Protein AF-A0A8T3ZB01-F1 (afdb_monomer_lite)

Structure (mmCIF, N/CA/C/O backbone):
data_AF-A0A8T3ZB01-F1
#
_entry.id   AF-A0A8T3ZB01-F1
#
loop_
_atom_site.group_PDB
_atom_site.id
_atom_site.type_symbol
_atom_site.label_atom_id
_atom_site.label_alt_id
_atom_site.label_comp_id
_atom_site.label_asym_id
_atom_site.label_entity_id
_atom_site.label_seq_id
_atom_site.pdbx_PDB_ins_code
_atom_site.Cartn_x
_atom_site.Cartn_y
_atom_site.Cartn_z
_atom_site.occupancy
_atom_site.B_iso_or_equiv
_atom_site.auth_seq_id
_atom_site.auth_comp_id
_atom_site.auth_asym_id
_atom_site.auth_atom_id
_atom_site.pdbx_PDB_model_num
ATOM 1 N N . MET A 1 1 ? -3.338 14.623 3.824 1.00 92.12 1 MET A N 1
ATOM 2 C CA . MET A 1 1 ? -3.390 13.176 4.098 1.00 92.12 1 MET A CA 1
ATOM 3 C C . MET A 1 1 ? -3.212 12.974 5.587 1.00 92.12 1 MET A C 1
ATOM 5 O O . MET A 1 1 ? -2.298 13.572 6.157 1.00 92.12 1 MET A O 1
ATOM 9 N N . ASN A 1 2 ? -4.075 12.176 6.218 1.00 95.56 2 ASN A N 1
ATOM 10 C CA . ASN A 1 2 ? -3.956 11.836 7.635 1.00 95.56 2 ASN A CA 1
ATOM 11 C C . ASN A 1 2 ? -2.757 10.900 7.917 1.00 95.56 2 ASN A C 1
ATOM 13 O O . ASN A 1 2 ? -2.039 10.463 7.012 1.00 95.56 2 ASN A O 1
ATOM 17 N N . ASN A 1 3 ? -2.531 10.579 9.193 1.00 96.31 3 ASN A N 1
ATOM 18 C CA . ASN A 1 3 ? -1.384 9.771 9.622 1.00 96.31 3 ASN A CA 1
ATOM 19 C C . ASN A 1 3 ? -1.368 8.360 9.016 1.00 96.31 3 ASN A C 1
ATOM 21 O O . ASN A 1 3 ? -0.293 7.852 8.684 1.00 96.31 3 ASN A O 1
ATOM 25 N N . LEU A 1 4 ? -2.536 7.730 8.851 1.00 96.38 4 LEU A N 1
ATOM 26 C CA . LEU A 1 4 ? -2.623 6.389 8.279 1.00 96.38 4 LEU A CA 1
ATOM 27 C C . LEU A 1 4 ? -2.256 6.414 6.794 1.00 96.38 4 LEU A C 1
ATOM 29 O O . LEU A 1 4 ? -1.380 5.661 6.366 1.00 96.38 4 LEU A O 1
ATOM 33 N N . SER A 1 5 ? -2.843 7.339 6.037 1.00 96.88 5 SER A N 1
ATOM 34 C CA . SER A 1 5 ? -2.534 7.551 4.624 1.00 96.88 5 SER A CA 1
ATOM 35 C C . SE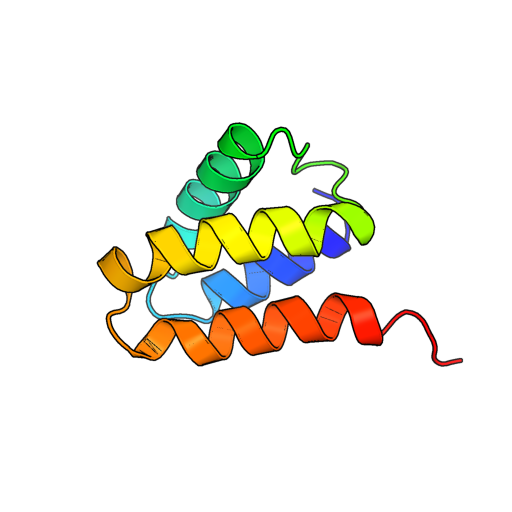R A 1 5 ? -1.057 7.853 4.388 1.00 96.88 5 SER A C 1
ATOM 37 O O . SER A 1 5 ? -0.447 7.269 3.492 1.00 96.88 5 SER A O 1
ATOM 39 N N . ASN A 1 6 ? -0.453 8.712 5.216 1.00 97.75 6 ASN A N 1
ATOM 40 C CA . ASN A 1 6 ? 0.981 9.007 5.138 1.00 97.75 6 ASN A CA 1
ATOM 41 C C . ASN A 1 6 ? 1.841 7.774 5.453 1.00 97.75 6 ASN A C 1
ATOM 43 O O . ASN A 1 6 ? 2.871 7.563 4.815 1.00 97.75 6 ASN A O 1
ATOM 47 N N . SER A 1 7 ? 1.414 6.934 6.401 1.00 97.62 7 SER A N 1
ATOM 48 C CA . SER A 1 7 ? 2.121 5.692 6.737 1.00 97.62 7 SER A CA 1
ATOM 49 C C . SER A 1 7 ? 2.087 4.695 5.578 1.00 97.62 7 SER A C 1
ATOM 51 O O . SER A 1 7 ? 3.118 4.118 5.234 1.00 97.62 7 SER A O 1
ATOM 53 N N . VAL A 1 8 ? 0.928 4.526 4.933 1.00 97.19 8 VAL A N 1
ATOM 54 C CA . VAL A 1 8 ? 0.797 3.679 3.738 1.00 97.19 8 VAL A CA 1
ATOM 55 C C . VAL A 1 8 ? 1.652 4.219 2.593 1.00 97.19 8 VAL A C 1
ATOM 57 O O . VAL A 1 8 ? 2.401 3.455 1.983 1.00 97.19 8 VAL A O 1
ATOM 60 N N . LEU A 1 9 ? 1.588 5.529 2.333 1.00 97.81 9 LEU A N 1
ATOM 61 C CA . LEU A 1 9 ? 2.385 6.169 1.289 1.00 97.81 9 LEU A CA 1
ATOM 62 C C . LEU A 1 9 ? 3.878 5.936 1.508 1.00 97.81 9 LEU A C 1
ATOM 64 O O . LEU A 1 9 ? 4.551 5.468 0.596 1.00 97.81 9 LEU A O 1
ATOM 68 N N . ARG A 1 10 ? 4.378 6.176 2.723 1.00 97.25 10 ARG A N 1
ATOM 69 C CA . ARG A 1 10 ? 5.789 5.970 3.061 1.00 97.25 10 ARG A CA 1
ATOM 70 C C . ARG A 1 10 ? 6.235 4.527 2.822 1.00 97.25 10 ARG A C 1
ATOM 72 O O . ARG A 1 10 ? 7.293 4.301 2.246 1.00 97.25 10 ARG A O 1
ATOM 79 N N . ILE A 1 11 ? 5.418 3.547 3.215 1.00 96.69 11 ILE A N 1
ATOM 80 C CA . ILE A 1 11 ? 5.704 2.124 2.968 1.00 96.69 11 ILE A CA 1
ATOM 81 C C . ILE A 1 11 ? 5.845 1.836 1.468 1.00 96.69 11 ILE A C 1
ATOM 83 O O . ILE A 1 11 ? 6.703 1.044 1.074 1.00 96.69 11 ILE A O 1
ATOM 87 N N . MET A 1 12 ? 5.003 2.455 0.637 1.00 96.50 12 MET A N 1
ATOM 88 C CA . MET A 1 12 ? 5.078 2.311 -0.816 1.00 96.50 12 MET A CA 1
ATOM 89 C C . MET A 1 12 ? 6.286 3.059 -1.402 1.00 96.50 12 MET A C 1
ATOM 91 O O . MET A 1 12 ? 6.976 2.501 -2.252 1.00 96.50 12 MET A O 1
ATOM 95 N N . GLU A 1 13 ? 6.594 4.266 -0.924 1.00 96.44 13 GLU A N 1
ATOM 96 C CA . GLU A 1 13 ? 7.736 5.078 -1.377 1.00 96.44 13 GLU A CA 1
ATOM 97 C C . GLU A 1 13 ? 9.095 4.446 -1.058 1.00 96.44 13 GLU A C 1
ATOM 99 O O . GLU A 1 13 ? 10.041 4.623 -1.821 1.00 96.44 13 GLU A O 1
ATOM 104 N N . GLU A 1 14 ? 9.185 3.669 0.023 1.00 94.88 14 GLU A N 1
ATOM 105 C CA . GLU A 1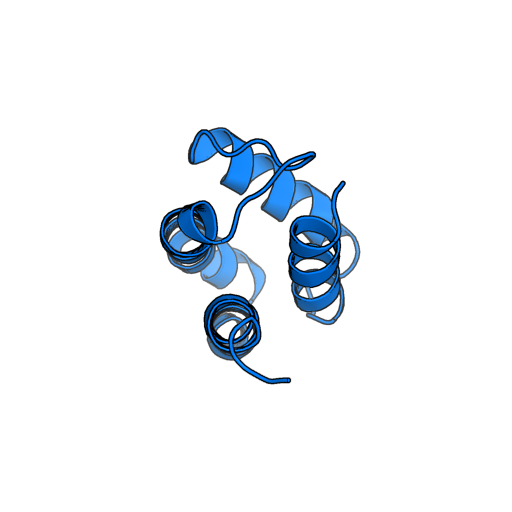 14 ? 10.368 2.863 0.360 1.00 94.88 14 GLU A CA 1
ATOM 106 C C . GLU A 1 14 ? 10.602 1.689 -0.612 1.00 94.88 14 GLU A C 1
ATOM 108 O O . GLU A 1 14 ? 11.633 1.018 -0.537 1.00 94.88 14 GLU A O 1
ATOM 113 N N . SER A 1 15 ? 9.653 1.400 -1.505 1.00 93.12 15 SER A N 1
ATOM 114 C CA . SER A 1 15 ? 9.795 0.366 -2.530 1.00 93.12 15 SER A CA 1
ATOM 115 C C . SER A 1 15 ? 10.398 0.913 -3.833 1.00 93.12 15 SER A C 1
ATOM 117 O O . SER A 1 15 ? 10.469 2.130 -4.020 1.00 93.12 15 SER A O 1
ATOM 119 N N . PRO A 1 16 ? 10.754 0.044 -4.800 1.00 94.06 16 PRO A N 1
ATOM 120 C CA . PRO A 1 16 ? 11.214 0.481 -6.121 1.00 94.06 16 PRO A CA 1
ATOM 121 C C . PRO A 1 16 ? 10.236 1.385 -6.899 1.00 94.06 16 PRO A C 1
ATOM 123 O O . PRO A 1 16 ? 10.653 2.014 -7.866 1.00 94.06 16 PRO A O 1
ATOM 126 N N . LEU A 1 17 ? 8.962 1.502 -6.488 1.00 92.38 17 LEU A N 1
ATOM 127 C CA . LEU A 1 17 ? 8.030 2.495 -7.048 1.00 92.38 17 LEU A CA 1
ATOM 128 C C . LEU A 1 17 ? 8.491 3.939 -6.806 1.00 92.38 17 LEU A C 1
ATOM 130 O O . LEU A 1 17 ? 8.200 4.818 -7.623 1.00 92.38 17 LEU A O 1
ATOM 134 N N . GLY A 1 18 ? 9.160 4.209 -5.679 1.00 92.56 18 GLY A N 1
ATOM 135 C CA . GLY A 1 18 ? 9.596 5.550 -5.296 1.00 92.56 18 GLY A CA 1
ATOM 136 C C . GLY A 1 18 ? 8.466 6.577 -5.419 1.00 92.56 18 GLY A C 1
ATOM 137 O O . GLY A 1 18 ? 7.368 6.380 -4.899 1.00 92.56 18 GLY A O 1
ATOM 138 N N . ARG A 1 19 ? 8.704 7.651 -6.182 1.00 90.62 19 ARG A N 1
ATOM 139 C CA . ARG A 1 19 ? 7.736 8.746 -6.390 1.00 90.62 19 ARG A CA 1
ATOM 140 C C . ARG A 1 19 ? 6.455 8.334 -7.125 1.00 90.62 19 ARG A C 1
ATOM 142 O O . ARG A 1 19 ? 5.471 9.061 -7.039 1.00 90.62 19 ARG A O 1
ATOM 149 N N . MET A 1 20 ? 6.419 7.194 -7.824 1.00 94.25 20 MET A N 1
ATOM 150 C CA . MET A 1 20 ? 5.183 6.707 -8.460 1.00 94.25 20 MET A CA 1
ATOM 151 C C . MET A 1 20 ? 4.152 6.207 -7.443 1.00 94.25 20 MET A C 1
ATOM 153 O O . MET A 1 20 ? 2.964 6.113 -7.759 1.00 94.25 20 MET A O 1
ATOM 157 N N . SER A 1 21 ? 4.588 5.943 -6.211 1.00 95.44 21 SER A N 1
ATOM 158 C CA . SER A 1 21 ? 3.750 5.434 -5.128 1.00 95.44 21 SER A CA 1
ATOM 159 C C . SER A 1 21 ? 2.520 6.294 -4.870 1.00 95.44 21 SER A C 1
ATOM 161 O O . SER A 1 21 ? 1.434 5.743 -4.719 1.00 95.44 21 SER A O 1
ATOM 163 N N . ILE A 1 22 ? 2.649 7.627 -4.896 1.00 96.62 22 ILE A N 1
ATOM 164 C CA . ILE A 1 22 ? 1.510 8.527 -4.662 1.00 96.62 22 ILE A CA 1
ATOM 165 C C . ILE A 1 22 ? 0.434 8.395 -5.743 1.00 96.62 22 ILE A C 1
ATOM 167 O O . ILE A 1 22 ? -0.754 8.423 -5.431 1.00 96.62 22 ILE A O 1
ATOM 171 N N . TYR A 1 23 ? 0.825 8.205 -7.004 1.00 96.81 23 TYR A N 1
ATOM 172 C CA . TYR A 1 23 ? -0.119 8.055 -8.110 1.00 96.81 23 TYR A CA 1
ATOM 173 C C . TYR A 1 23 ? -0.845 6.716 -8.035 1.00 96.81 23 TYR A C 1
ATOM 175 O O . TYR A 1 23 ? -2.069 6.673 -8.170 1.00 96.81 23 TYR A O 1
ATOM 183 N N . VAL A 1 24 ? -0.105 5.634 -7.765 1.00 96.56 24 VAL A N 1
ATOM 184 C CA . VAL A 1 24 ? -0.688 4.298 -7.585 1.00 96.56 24 VAL A CA 1
ATOM 185 C C . VAL A 1 24 ? -1.634 4.299 -6.389 1.00 96.56 24 VAL A C 1
ATOM 187 O O . VAL A 1 24 ? -2.778 3.877 -6.530 1.00 96.56 24 VAL A O 1
ATOM 190 N N . LEU A 1 25 ? -1.197 4.832 -5.245 1.00 97.19 25 LEU A N 1
ATOM 191 C CA . LEU A 1 25 ? -2.008 4.903 -4.034 1.00 97.19 25 LEU A CA 1
ATOM 192 C C . LEU A 1 25 ? -3.284 5.718 -4.266 1.00 97.19 25 LEU A C 1
ATOM 194 O O . LEU A 1 25 ? -4.369 5.209 -4.013 1.00 97.19 25 LEU A O 1
ATOM 198 N N . ARG A 1 26 ? -3.186 6.932 -4.825 1.00 97.31 26 ARG A N 1
ATOM 199 C CA . ARG A 1 26 ? -4.364 7.763 -5.135 1.00 97.31 26 ARG A CA 1
ATOM 200 C C . ARG A 1 26 ? -5.338 7.056 -6.067 1.00 97.31 26 ARG A C 1
ATOM 202 O O . ARG A 1 26 ? -6.537 7.053 -5.799 1.00 97.31 26 ARG A O 1
ATOM 209 N N . LYS A 1 27 ? -4.836 6.438 -7.140 1.00 97.62 27 LYS A N 1
ATOM 210 C CA . LYS A 1 27 ? -5.690 5.739 -8.103 1.00 97.62 27 LYS A CA 1
ATOM 211 C C . LYS A 1 27 ? -6.383 4.535 -7.464 1.00 97.62 27 LYS A C 1
ATOM 213 O O . LYS A 1 27 ? -7.585 4.382 -7.642 1.00 97.62 27 LYS A O 1
ATOM 218 N N . GLN A 1 28 ? -5.660 3.724 -6.692 1.00 97.56 28 GLN A N 1
ATOM 219 C CA . GLN A 1 28 ? -6.243 2.542 -6.055 1.00 97.56 28 GLN A CA 1
ATOM 220 C C . GLN A 1 28 ? -7.194 2.883 -4.908 1.00 97.56 28 GLN A C 1
ATOM 222 O O . GLN A 1 28 ? -8.204 2.200 -4.763 1.00 97.56 28 GLN A O 1
ATOM 227 N N . SER A 1 29 ? -6.926 3.945 -4.145 1.00 97.31 2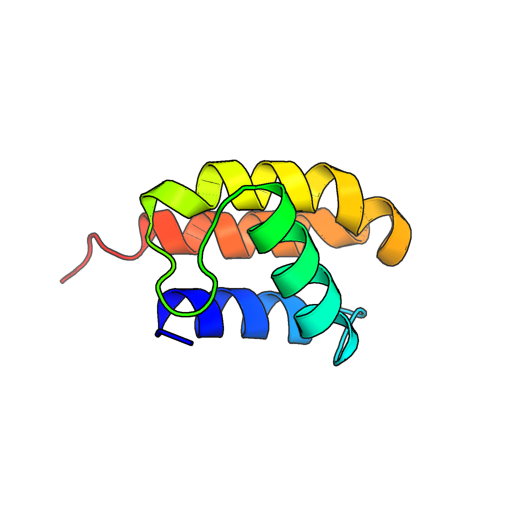9 SER A N 1
ATOM 228 C CA . SER A 1 29 ? -7.874 4.459 -3.154 1.00 97.31 29 SER A CA 1
ATOM 229 C C . SER A 1 29 ? -9.162 4.931 -3.825 1.00 97.31 29 SER A C 1
ATOM 231 O O . SER A 1 29 ? -10.240 4.500 -3.431 1.00 97.31 29 SER A O 1
ATOM 233 N N . MET A 1 30 ? -9.063 5.722 -4.900 1.00 97.44 30 MET A N 1
ATOM 234 C CA . MET A 1 30 ? -10.234 6.185 -5.652 1.00 97.44 30 MET A CA 1
ATOM 235 C C . MET A 1 30 ? -11.043 5.020 -6.239 1.00 97.44 30 MET A C 1
ATOM 237 O O . MET A 1 30 ? -12.262 4.995 -6.102 1.00 97.44 30 MET A O 1
ATOM 241 N N . ASP A 1 31 ? -10.378 4.031 -6.846 1.00 96.44 31 ASP A N 1
ATOM 242 C CA . ASP A 1 31 ? -11.042 2.844 -7.404 1.00 96.44 31 ASP A CA 1
ATOM 243 C C . ASP A 1 31 ? -11.720 1.981 -6.322 1.00 96.44 31 ASP A C 1
ATOM 245 O O . ASP A 1 31 ? -12.658 1.246 -6.623 1.00 96.44 31 ASP A O 1
ATOM 249 N N . ALA A 1 32 ? -11.259 2.067 -5.070 1.00 95.81 32 ALA A N 1
ATOM 250 C CA . ALA A 1 32 ? -11.864 1.408 -3.914 1.00 95.81 32 ALA A CA 1
ATOM 251 C C . ALA A 1 32 ? -12.913 2.268 -3.183 1.00 95.81 32 ALA A C 1
ATOM 253 O O . ALA A 1 32 ? -13.486 1.796 -2.205 1.00 95.81 32 ALA A O 1
ATOM 254 N N . GLY A 1 33 ? -13.156 3.512 -3.615 1.00 97.31 33 GLY A N 1
ATOM 255 C CA . GLY A 1 33 ? -14.044 4.445 -2.911 1.00 97.31 33 GLY A CA 1
ATOM 256 C C . GLY A 1 33 ? -13.489 4.953 -1.574 1.00 97.31 33 GLY A C 1
ATOM 257 O O . GLY A 1 33 ? -14.259 5.345 -0.704 1.00 97.31 33 GLY A O 1
ATOM 258 N N . ILE A 1 34 ? -12.167 4.930 -1.397 1.00 97.81 34 ILE A N 1
ATOM 259 C CA . ILE A 1 34 ? -11.470 5.362 -0.182 1.00 97.81 34 ILE A CA 1
ATOM 260 C C . ILE A 1 34 ? -11.019 6.812 -0.355 1.00 97.81 34 ILE A C 1
ATOM 262 O O . ILE A 1 34 ? -10.278 7.127 -1.294 1.00 97.81 34 ILE A O 1
ATOM 266 N N . ASP A 1 35 ? -11.390 7.677 0.588 1.00 96.94 35 ASP A N 1
ATOM 267 C CA . ASP A 1 35 ? -10.796 9.006 0.682 1.00 96.94 35 ASP A CA 1
ATOM 268 C C . ASP A 1 35 ? -9.374 8.896 1.245 1.00 96.94 35 ASP A C 1
ATOM 270 O O . ASP A 1 35 ? -9.146 8.516 2.394 1.00 96.94 35 ASP A O 1
ATOM 274 N N . ILE A 1 36 ? -8.385 9.217 0.413 1.00 94.94 36 ILE A N 1
ATOM 275 C CA . ILE A 1 36 ? -6.979 9.178 0.807 1.00 94.94 36 ILE A CA 1
ATOM 276 C C . ILE A 1 36 ? -6.624 10.279 1.814 1.00 94.94 36 ILE A C 1
ATOM 278 O O . ILE A 1 36 ? -5.647 10.145 2.551 1.00 94.94 36 ILE A O 1
ATOM 282 N N . GLU A 1 37 ? -7.372 11.376 1.870 1.00 96.50 37 GLU A N 1
ATOM 283 C CA . GLU A 1 37 ? -7.108 12.434 2.840 1.00 96.50 37 GLU A CA 1
ATOM 284 C C . GLU A 1 37 ? -7.502 11.985 4.257 1.00 96.50 37 GLU A C 1
ATOM 286 O O . GLU A 1 37 ? -6.783 12.304 5.210 1.00 96.50 37 GLU A O 1
ATOM 291 N N . GLU A 1 38 ? -8.533 11.140 4.370 1.00 96.25 38 GLU A N 1
ATOM 292 C CA . GLU A 1 38 ? -9.167 10.716 5.628 1.00 96.25 38 GLU A CA 1
ATOM 293 C C . GLU A 1 38 ? -9.253 9.184 5.814 1.00 96.25 38 GLU A C 1
ATOM 295 O O . GLU A 1 38 ? -10.160 8.679 6.471 1.00 96.25 38 GLU A O 1
ATOM 300 N N . MET A 1 39 ? -8.289 8.422 5.285 1.00 96.38 39 MET A N 1
ATOM 301 C CA . MET A 1 39 ? -8.299 6.950 5.341 1.00 96.38 39 MET A CA 1
ATOM 302 C C . MET A 1 39 ? -8.421 6.403 6.769 1.00 96.38 39 MET A C 1
ATOM 304 O O . MET A 1 39 ? -7.676 6.798 7.674 1.00 96.38 39 MET A O 1
ATOM 308 N N . ARG A 1 40 ? -9.303 5.423 6.955 1.00 95.88 40 ARG A N 1
ATOM 309 C CA . ARG A 1 40 ? -9.557 4.739 8.227 1.00 95.88 40 ARG A CA 1
ATOM 310 C C . ARG A 1 40 ? -8.999 3.319 8.196 1.00 95.88 40 ARG A C 1
ATOM 312 O O . ARG A 1 40 ? -8.780 2.729 7.141 1.00 95.88 40 ARG A O 1
ATOM 319 N N . SER A 1 41 ? -8.782 2.732 9.371 1.00 95.06 41 SER A N 1
ATOM 320 C CA . SER A 1 41 ? -8.242 1.368 9.488 1.00 95.06 41 SER A CA 1
ATOM 321 C C . SER A 1 41 ? -9.127 0.319 8.797 1.00 95.06 41 SER A C 1
ATOM 323 O O . SER A 1 41 ? -8.613 -0.654 8.247 1.00 95.06 41 SER A O 1
ATOM 325 N N . GLU A 1 42 ? -10.444 0.545 8.765 1.00 95.62 42 GLU A N 1
ATOM 326 C CA . GLU A 1 42 ? -11.424 -0.298 8.063 1.00 95.62 42 GLU A CA 1
ATOM 327 C C . GLU A 1 42 ? -11.293 -0.272 6.531 1.00 95.62 42 GLU A C 1
ATOM 329 O O . GLU A 1 42 ? -11.738 -1.211 5.876 1.00 95.62 42 GLU A O 1
ATOM 334 N N . ASP A 1 43 ? -10.627 0.738 5.963 1.00 96.75 43 ASP A N 1
ATOM 335 C CA . ASP A 1 43 ? -10.403 0.862 4.519 1.00 96.75 43 ASP A CA 1
ATOM 336 C C . ASP A 1 43 ? -9.195 0.022 4.051 1.00 96.75 43 ASP A C 1
ATOM 338 O O . ASP A 1 43 ? -9.083 -0.355 2.879 1.00 96.75 43 ASP A O 1
ATOM 342 N N . LEU A 1 44 ? -8.281 -0.325 4.970 1.00 96.19 44 LEU A N 1
A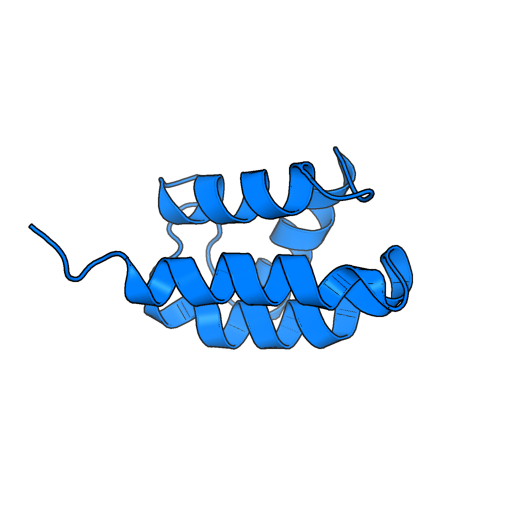TOM 343 C CA . LEU A 1 44 ? -7.046 -1.055 4.658 1.00 96.19 44 LEU A CA 1
ATOM 344 C C . LEU A 1 44 ? -7.277 -2.411 3.972 1.00 96.19 44 LEU A C 1
ATOM 346 O O . LEU A 1 44 ? -6.527 -2.715 3.044 1.00 96.19 44 LEU A O 1
ATOM 350 N N . PRO A 1 45 ? -8.257 -3.253 4.360 1.00 96.25 45 PRO A N 1
ATOM 351 C CA . PRO A 1 45 ? -8.516 -4.513 3.665 1.00 96.25 45 PRO A CA 1
ATOM 352 C C . PRO A 1 45 ? -8.882 -4.321 2.185 1.00 96.25 45 PRO A C 1
ATOM 354 O O . PRO A 1 45 ? -8.379 -5.059 1.328 1.00 96.25 45 PRO A O 1
ATOM 357 N N . ALA A 1 46 ? -9.707 -3.317 1.871 1.00 96.75 46 ALA A N 1
ATOM 358 C CA . ALA A 1 46 ? -10.089 -2.994 0.498 1.00 96.75 46 ALA A CA 1
ATOM 359 C C . ALA A 1 46 ? -8.882 -2.468 -0.292 1.00 96.75 46 ALA A C 1
ATOM 361 O O . ALA A 1 46 ? -8.575 -2.980 -1.373 1.00 96.75 46 ALA A O 1
ATOM 362 N N . LEU A 1 47 ? -8.120 -1.539 0.293 1.00 97.38 47 LEU A N 1
ATOM 363 C CA . LEU A 1 47 ? -6.897 -1.016 -0.317 1.00 97.38 47 LEU A CA 1
ATOM 364 C C . LEU A 1 47 ? -5.861 -2.117 -0.581 1.00 97.38 47 LEU A C 1
ATOM 366 O O . LEU A 1 47 ? -5.288 -2.190 -1.665 1.00 97.38 47 LEU A O 1
ATOM 370 N N . VAL A 1 48 ? -5.635 -3.008 0.386 1.00 96.88 48 VAL A N 1
ATOM 371 C CA . VAL A 1 48 ? -4.710 -4.143 0.246 1.00 96.88 48 VAL A CA 1
ATOM 372 C C . VAL A 1 48 ? -5.127 -5.056 -0.900 1.00 96.88 48 VAL A C 1
ATOM 374 O O . VAL A 1 48 ? -4.259 -5.554 -1.615 1.00 96.88 48 VAL A O 1
ATOM 377 N N . THR A 1 49 ? -6.427 -5.279 -1.083 1.00 96.94 49 THR A N 1
ATOM 378 C CA . THR A 1 49 ? -6.939 -6.082 -2.200 1.00 96.94 49 THR A CA 1
ATOM 379 C C . THR A 1 49 ? -6.577 -5.425 -3.532 1.00 96.94 49 THR A C 1
ATOM 381 O O . THR A 1 49 ? -5.918 -6.056 -4.351 1.00 96.94 49 THR A O 1
ATOM 384 N N . ARG A 1 50 ? -6.851 -4.124 -3.694 1.00 97.00 50 ARG A N 1
ATOM 385 C CA . ARG A 1 50 ? -6.468 -3.372 -4.904 1.00 97.00 50 ARG A CA 1
ATOM 386 C C . ARG A 1 50 ? -4.965 -3.376 -5.166 1.00 97.00 50 ARG A C 1
ATOM 388 O O . ARG A 1 50 ? -4.521 -3.565 -6.295 1.00 97.00 50 ARG A O 1
ATOM 395 N N . LEU A 1 51 ? -4.161 -3.173 -4.126 1.00 97.06 51 LEU A N 1
ATOM 396 C CA . LEU A 1 51 ? -2.706 -3.143 -4.258 1.00 97.06 51 LEU A CA 1
ATOM 397 C C . LEU A 1 51 ? -2.130 -4.516 -4.619 1.00 97.06 51 LEU A C 1
ATOM 399 O O . LEU A 1 51 ? -1.154 -4.577 -5.359 1.00 97.06 51 LEU A O 1
ATOM 403 N N . LYS A 1 52 ? -2.722 -5.618 -4.148 1.00 96.62 52 LYS A N 1
ATOM 404 C CA . LYS A 1 52 ? -2.312 -6.965 -4.573 1.00 96.62 52 LYS A CA 1
ATOM 405 C C . LYS A 1 52 ? -2.544 -7.207 -6.058 1.00 96.62 52 LYS A C 1
ATOM 407 O O . LYS A 1 52 ? -1.738 -7.903 -6.661 1.00 96.62 52 LYS A O 1
ATOM 412 N N . ASP A 1 53 ? -3.599 -6.632 -6.623 1.00 95.69 53 ASP A N 1
ATOM 413 C CA . ASP A 1 53 ? -3.889 -6.771 -8.048 1.00 95.69 53 ASP A CA 1
ATOM 414 C C . ASP A 1 53 ? -2.928 -5.922 -8.885 1.00 95.69 53 ASP A C 1
ATOM 416 O O . ASP A 1 53 ? -2.476 -6.348 -9.941 1.00 95.69 53 ASP A O 1
ATOM 420 N N . VAL A 1 54 ? -2.582 -4.723 -8.407 1.00 96.12 54 VAL A N 1
ATOM 421 C CA . VAL A 1 54 ? -1.878 -3.721 -9.219 1.00 96.12 54 VAL A CA 1
ATOM 422 C C . VAL A 1 54 ? -0.359 -3.737 -9.039 1.00 96.12 54 VAL A C 1
ATOM 424 O O . VAL A 1 54 ? 0.376 -3.595 -10.015 1.00 96.12 54 VAL A O 1
ATOM 427 N N . LEU A 1 55 ? 0.149 -3.919 -7.820 1.00 95.88 55 LEU A N 1
ATOM 428 C CA . LEU A 1 55 ? 1.590 -3.864 -7.555 1.00 95.88 55 LEU A CA 1
ATOM 429 C C . LEU A 1 55 ? 2.433 -4.920 -8.294 1.00 95.88 55 LEU A C 1
ATOM 431 O O . LEU A 1 55 ? 3.561 -4.571 -8.651 1.00 95.88 55 LEU A O 1
ATOM 435 N N . PRO A 1 56 ? 1.956 -6.152 -8.578 1.00 96.50 56 PRO A N 1
ATOM 436 C CA . PRO A 1 56 ? 2.732 -7.123 -9.350 1.00 96.50 56 PRO A CA 1
ATOM 437 C C . PRO A 1 56 ? 3.152 -6.609 -10.732 1.00 96.50 56 PRO A C 1
ATOM 439 O O . PRO A 1 56 ? 4.250 -6.917 -11.186 1.00 96.50 56 PRO A O 1
ATOM 442 N N . PHE A 1 57 ? 2.337 -5.763 -11.373 1.00 94.75 57 PHE A N 1
ATOM 443 C CA . PHE A 1 57 ? 2.673 -5.170 -12.673 1.00 94.75 57 PHE A CA 1
ATOM 444 C C . PHE A 1 57 ? 3.848 -4.186 -12.601 1.00 94.75 57 PHE A C 1
ATOM 446 O O . PHE A 1 57 ? 4.534 -3.978 -13.597 1.00 94.75 57 PHE A O 1
ATOM 453 N N . PHE A 1 58 ? 4.089 -3.588 -11.432 1.00 93.31 58 PHE A N 1
ATOM 454 C CA . PHE A 1 58 ? 5.183 -2.638 -11.218 1.00 93.31 58 PHE A CA 1
ATOM 455 C C . PHE A 1 58 ? 6.419 -3.290 -10.599 1.00 93.31 58 PHE A C 1
ATOM 457 O O . PHE A 1 58 ? 7.537 -2.856 -10.857 1.00 93.31 58 PHE A O 1
ATOM 464 N N . LEU A 1 59 ? 6.220 -4.294 -9.743 1.00 93.25 59 LEU A N 1
ATOM 465 C CA . LEU A 1 59 ? 7.250 -4.803 -8.835 1.00 93.25 59 LEU A CA 1
ATOM 466 C C . LEU A 1 59 ? 7.540 -6.299 -8.998 1.00 93.25 59 LEU A C 1
ATOM 468 O O . LEU A 1 59 ? 8.381 -6.831 -8.269 1.00 93.25 59 LEU A O 1
ATOM 472 N N . GLY A 1 60 ? 6.846 -6.994 -9.903 1.00 92.31 60 GLY A N 1
ATOM 473 C CA . GLY A 1 60 ? 6.950 -8.444 -10.042 1.00 92.31 60 GLY A CA 1
ATOM 474 C C . GLY A 1 60 ? 6.630 -9.139 -8.721 1.00 92.31 60 GLY A C 1
ATOM 475 O O . GLY A 1 60 ? 5.623 -8.839 -8.087 1.00 92.31 60 GLY A O 1
ATOM 476 N N . GLU A 1 61 ? 7.511 -10.024 -8.260 1.00 88.56 61 GLU A N 1
ATOM 477 C CA . GLU A 1 61 ? 7.347 -10.760 -6.996 1.00 88.56 61 GLU A CA 1
ATOM 478 C C . GLU A 1 61 ? 7.650 -9.916 -5.737 1.00 88.56 61 GLU A C 1
ATOM 480 O O . GLU A 1 61 ? 7.290 -10.298 -4.622 1.00 88.56 61 GLU A O 1
ATOM 485 N N . GLY A 1 62 ? 8.249 -8.726 -5.887 1.00 85.25 62 GLY A N 1
ATOM 486 C CA . GLY A 1 62 ? 8.690 -7.880 -4.768 1.00 85.25 62 GLY A CA 1
ATOM 487 C C . GLY A 1 62 ? 7.568 -7.192 -3.974 1.00 85.25 62 GLY A C 1
ATOM 488 O O . GLY A 1 62 ? 7.814 -6.640 -2.900 1.00 85.25 62 GLY A O 1
ATOM 489 N N . TYR A 1 63 ? 6.322 -7.225 -4.457 1.00 94.00 63 TYR A N 1
ATOM 490 C CA . TYR A 1 63 ? 5.195 -6.518 -3.832 1.00 94.00 63 TYR A CA 1
ATOM 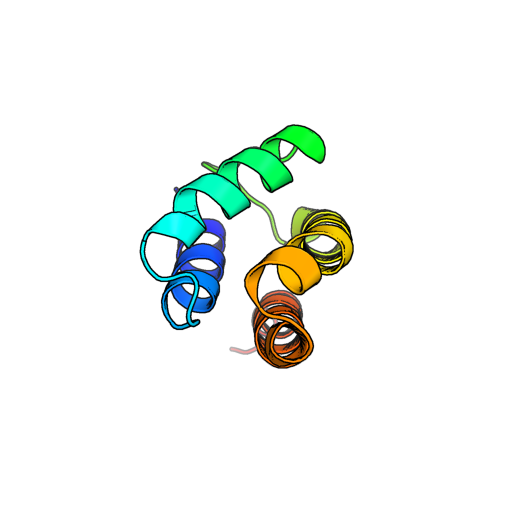491 C C . TYR A 1 63 ? 4.747 -7.103 -2.481 1.00 94.00 63 TYR A C 1
ATOM 493 O O . TYR A 1 63 ? 4.151 -6.392 -1.665 1.00 94.00 63 TYR A O 1
ATOM 501 N N . GLY A 1 64 ? 5.030 -8.384 -2.213 1.00 9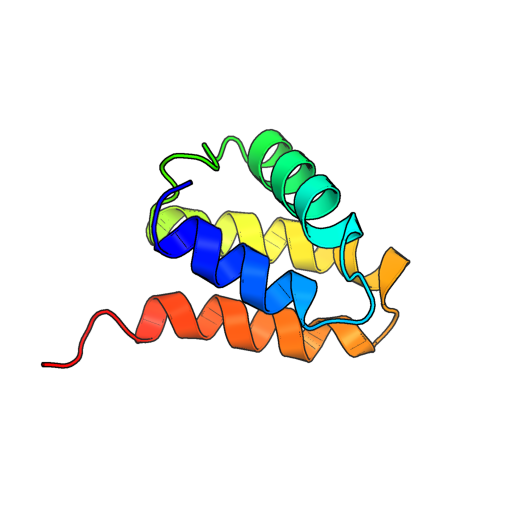4.69 64 GLY A N 1
ATOM 502 C CA . GLY A 1 64 ? 4.544 -9.079 -1.015 1.00 94.69 64 GLY A CA 1
ATOM 503 C C . GLY A 1 64 ? 4.969 -8.405 0.296 1.00 94.69 64 GLY A C 1
ATOM 504 O O . GLY A 1 64 ? 4.170 -8.301 1.231 1.00 94.69 64 GLY A O 1
ATOM 505 N N . GLY A 1 65 ? 6.192 -7.864 0.344 1.00 94.69 65 GLY A N 1
ATOM 506 C CA . GLY A 1 65 ? 6.707 -7.137 1.508 1.00 94.69 65 GLY A CA 1
ATOM 507 C C . GLY A 1 65 ? 5.933 -5.849 1.809 1.00 94.69 65 GLY A C 1
ATOM 508 O O . GLY A 1 65 ? 5.660 -5.552 2.972 1.00 94.69 65 GLY A O 1
ATOM 509 N N . ILE A 1 66 ? 5.509 -5.121 0.772 1.00 95.31 66 ILE A N 1
ATOM 510 C CA . ILE A 1 66 ? 4.699 -3.897 0.896 1.00 95.31 66 ILE A CA 1
ATOM 511 C C . ILE A 1 66 ? 3.336 -4.245 1.489 1.00 95.31 66 ILE A C 1
ATOM 513 O O . ILE A 1 66 ? 2.917 -3.656 2.485 1.00 95.31 66 ILE A O 1
ATOM 517 N N . ILE A 1 67 ? 2.674 -5.262 0.930 1.00 96.44 67 ILE A N 1
ATOM 518 C CA . ILE A 1 67 ? 1.370 -5.726 1.414 1.00 96.44 67 ILE A CA 1
ATOM 519 C C . ILE A 1 67 ? 1.449 -6.166 2.879 1.00 96.44 67 ILE A C 1
ATOM 521 O O . ILE A 1 67 ? 0.568 -5.835 3.674 1.00 96.44 67 ILE A O 1
ATOM 525 N N . MET A 1 68 ? 2.507 -6.886 3.259 1.00 95.69 68 MET A N 1
ATOM 526 C CA . MET A 1 68 ? 2.709 -7.310 4.644 1.00 95.69 68 MET A CA 1
ATOM 527 C C . MET A 1 68 ? 2.893 -6.113 5.588 1.00 95.69 68 MET A C 1
ATOM 529 O O . MET A 1 68 ? 2.279 -6.090 6.655 1.00 95.69 68 MET A O 1
ATOM 533 N N . LYS A 1 69 ? 3.701 -5.116 5.201 1.00 95.88 69 LYS A N 1
ATOM 534 C CA . LYS A 1 69 ? 3.900 -3.885 5.983 1.00 95.88 69 LYS A CA 1
ATOM 535 C C . LYS A 1 69 ? 2.584 -3.114 6.164 1.00 95.88 69 LYS A C 1
ATOM 537 O O . LYS A 1 69 ? 2.261 -2.752 7.291 1.00 95.88 69 LYS A O 1
ATOM 542 N N . ILE A 1 70 ? 1.792 -2.937 5.102 1.00 95.44 70 ILE A N 1
ATOM 543 C CA . ILE A 1 70 ? 0.492 -2.242 5.172 1.00 95.44 70 ILE A CA 1
ATOM 544 C C . ILE A 1 70 ? -0.479 -2.991 6.092 1.00 95.44 70 ILE A C 1
ATOM 546 O O . ILE A 1 70 ? -1.098 -2.382 6.961 1.00 95.44 70 ILE A O 1
ATOM 550 N N . LYS A 1 71 ? -0.572 -4.322 5.978 1.00 94.38 71 LYS A N 1
ATOM 551 C CA . LYS A 1 71 ? -1.429 -5.135 6.861 1.00 94.38 71 LYS A CA 1
ATOM 552 C C . LYS A 1 71 ? -1.078 -4.986 8.344 1.00 94.38 71 LYS A C 1
ATOM 554 O O . LYS A 1 71 ? -1.977 -5.021 9.179 1.00 94.38 71 LYS A O 1
ATOM 559 N N . LYS A 1 72 ? 0.206 -4.804 8.678 1.00 94.00 72 LYS A N 1
ATOM 560 C CA . LYS A 1 72 ? 0.655 -4.595 10.065 1.00 94.00 72 LYS A CA 1
ATOM 561 C C . LYS A 1 72 ? 0.192 -3.260 10.654 1.00 94.00 72 LYS A C 1
ATOM 563 O O . LYS A 1 72 ? 0.068 -3.178 11.871 1.00 94.00 72 LYS A O 1
ATOM 568 N N . LEU A 1 73 ? -0.131 -2.255 9.833 1.00 91.75 73 LEU A N 1
ATOM 569 C CA . LEU A 1 73 ? -0.682 -0.984 10.326 1.00 91.75 73 LEU A CA 1
ATOM 570 C C . LEU A 1 73 ? -2.033 -1.172 11.027 1.00 91.75 73 LEU A C 1
ATOM 572 O O . LEU A 1 73 ? -2.318 -0.466 11.989 1.00 91.75 73 LEU A O 1
ATOM 576 N N . ASN A 1 74 ? -2.825 -2.162 10.602 1.00 76.56 74 ASN A N 1
ATOM 577 C CA . ASN A 1 74 ? -4.099 -2.493 11.241 1.00 76.56 74 ASN A CA 1
ATOM 578 C C . ASN A 1 74 ? -3.912 -3.141 12.630 1.00 76.56 74 ASN A C 1
ATOM 580 O O . ASN A 1 74 ? -4.772 -3.029 13.493 1.00 76.56 74 ASN A O 1
ATOM 584 N N . GLY A 1 75 ? -2.777 -3.813 12.861 1.00 62.38 75 GLY A N 1
ATOM 585 C CA . GLY A 1 75 ? -2.473 -4.494 14.125 1.00 62.38 75 GLY A CA 1
ATOM 586 C C . GLY A 1 75 ? -1.777 -3.623 15.176 1.00 62.38 75 GLY A C 1
ATOM 587 O O . GLY A 1 75 ? -1.675 -4.038 16.324 1.00 62.38 75 GLY A O 1
ATOM 588 N N . ASN A 1 76 ? -1.301 -2.430 14.806 1.00 54.72 76 ASN A N 1
ATOM 589 C CA . ASN A 1 76 ? -0.490 -1.574 15.682 1.00 54.72 76 ASN A CA 1
ATOM 590 C C . ASN A 1 76 ? -1.295 -0.502 16.441 1.00 54.72 76 ASN A C 1
ATOM 592 O O . ASN A 1 76 ? -0.702 0.292 17.162 1.00 54.72 76 ASN A O 1
ATOM 596 N N . GLN A 1 77 ? -2.627 -0.469 16.306 1.00 50.56 77 GLN A N 1
ATOM 597 C CA . GLN A 1 77 ? -3.507 0.448 17.055 1.00 50.56 77 GLN A CA 1
ATOM 598 C C . GLN A 1 77 ? -4.062 -0.167 18.358 1.00 50.56 77 GLN A C 1
ATOM 600 O O . GLN A 1 77 ? -5.056 0.310 18.893 1.00 50.56 77 GLN A O 1
ATOM 605 N N . GLY A 1 78 ? -3.429 -1.227 18.876 1.00 39.31 78 GLY A N 1
ATOM 606 C CA . GLY A 1 78 ? -3.861 -1.951 20.080 1.00 39.31 78 GLY A CA 1
ATOM 607 C C . GLY A 1 78 ? -2.787 -2.104 21.160 1.00 39.31 78 GLY A C 1
ATOM 608 O O . GLY A 1 78 ? -2.779 -3.120 21.847 1.00 39.31 78 GLY A O 1
ATOM 609 N N . GLY A 1 79 ? -1.856 -1.156 21.299 1.00 40.81 79 GLY A N 1
ATOM 610 C CA . GLY A 1 79 ? -0.769 -1.281 22.271 1.00 40.81 79 GLY A CA 1
ATOM 611 C C . GLY A 1 79 ? -0.310 0.043 22.871 1.00 40.81 79 GLY A C 1
ATOM 612 O O . GLY A 1 79 ? 0.498 0.730 22.252 1.00 40.81 79 GLY A O 1
ATOM 613 N N . SER A 1 80 ? -0.707 0.244 24.134 1.00 34.94 80 SER A N 1
ATOM 614 C CA . SER A 1 80 ? -0.322 1.283 25.117 1.00 34.94 80 SER A CA 1
ATOM 615 C C . SER A 1 80 ? -1.158 2.557 25.131 1.00 34.94 80 SER A C 1
ATOM 617 O O . SER A 1 80 ? -1.146 3.299 24.127 1.00 34.94 80 SER A O 1
#

Foldseek 3Di:
DDPLLVQLLVLQLVDPCNPVSVVLQVVLCVVLVHDSVDGDLVCLVSSLVSCVVPVCVVHPPPSPSSSVSSPVVSVPPPDD

Secondary structure (DSSP, 8-state):
--HHHHHHHHHHHTSTTGGGHHHHHHHHHHHTT--SSS--GGGHHHHHHHHHHHHHHHHGGGGHHHHHHHHHHHHSSS--

Radius of gyration: 11.68 Å; chains: 1; bounding box: 25×24×38 Å

pLDDT: mean 91.65, std 13.28, range [34.94, 97.81]

Sequence (80 aa):
MNNLSNSVLRIMEESPLGRMSIYVLRKQSMDAGIDIEEMRSEDLPALVTRLKDVLPFFLGEGYGGIIMKIKKLNGNQGGS